Protein AF-A0A1B8URQ4-F1 (afdb_monomer_lite)

Structure (mmCIF, N/CA/C/O backbone):
data_AF-A0A1B8URQ4-F1
#
_entry.id   AF-A0A1B8URQ4-F1
#
loop_
_atom_site.group_PDB
_atom_site.id
_atom_site.type_symbol
_atom_site.label_atom_id
_atom_site.label_alt_id
_atom_site.label_comp_id
_atom_site.label_asym_id
_atom_site.label_entity_id
_atom_site.label_seq_id
_atom_site.pdbx_PDB_ins_code
_atom_site.Cartn_x
_atom_site.Cartn_y
_atom_site.Cartn_z
_atom_site.occupancy
_atom_site.B_iso_or_equiv
_atom_site.auth_seq_id
_atom_site.auth_comp_id
_atom_site.auth_asym_id
_atom_site.auth_atom_id
_atom_site.pdbx_PDB_model_num
ATOM 1 N N . MET A 1 1 ? -55.519 -1.742 44.259 1.00 45.81 1 MET A N 1
ATOM 2 C CA . MET A 1 1 ? -54.374 -2.651 44.045 1.00 45.81 1 MET A CA 1
ATOM 3 C C . MET A 1 1 ? -54.046 -2.675 42.559 1.00 45.81 1 MET A C 1
ATOM 5 O O . MET A 1 1 ? -54.730 -3.358 41.819 1.00 45.81 1 MET A O 1
ATOM 9 N N . SER A 1 2 ? -53.060 -1.884 42.124 1.00 41.38 2 SER A N 1
ATOM 10 C CA . SER A 1 2 ? -52.393 -2.032 40.819 1.00 41.38 2 SER A CA 1
ATOM 11 C C . SER A 1 2 ? -51.128 -1.167 40.812 1.00 41.38 2 SER A C 1
ATOM 13 O O . SER A 1 2 ? -51.174 0.038 40.570 1.00 41.38 2 SER A O 1
ATOM 15 N N . THR A 1 3 ? -49.999 -1.778 41.156 1.00 46.72 3 THR A N 1
ATOM 16 C CA . THR A 1 3 ? -48.675 -1.150 41.138 1.00 46.72 3 THR A CA 1
ATOM 17 C C . THR A 1 3 ? -48.201 -1.065 39.688 1.00 46.72 3 THR A C 1
ATOM 19 O O . THR A 1 3 ? -47.932 -2.090 39.065 1.00 46.72 3 THR A O 1
ATOM 22 N N . ILE A 1 4 ? -48.131 0.145 39.131 1.00 53.59 4 ILE A N 1
ATOM 23 C CA . ILE A 1 4 ? -47.587 0.391 37.791 1.00 53.59 4 ILE A CA 1
ATOM 24 C C . ILE A 1 4 ? -46.065 0.232 37.880 1.00 53.59 4 ILE A C 1
ATOM 26 O O . ILE A 1 4 ? -45.359 1.098 38.395 1.00 53.59 4 ILE A O 1
ATOM 30 N N . ARG A 1 5 ? -45.559 -0.918 37.429 1.00 50.34 5 ARG A N 1
ATOM 31 C CA . ARG A 1 5 ? -44.128 -1.182 37.260 1.00 50.34 5 ARG A CA 1
ATOM 32 C C . ARG A 1 5 ? -43.645 -0.371 36.061 1.00 50.34 5 ARG A C 1
ATOM 34 O O . ARG A 1 5 ? -43.893 -0.742 34.920 1.00 50.34 5 ARG A O 1
ATOM 41 N N . ASN A 1 6 ? -42.984 0.751 36.334 1.00 51.66 6 ASN A N 1
ATOM 42 C CA . ASN A 1 6 ? -42.184 1.456 35.342 1.00 51.66 6 ASN A CA 1
ATOM 43 C C . ASN A 1 6 ? -41.010 0.553 34.970 1.00 51.66 6 ASN A C 1
ATOM 45 O O . ASN A 1 6 ? -39.984 0.535 35.646 1.00 51.66 6 ASN A O 1
ATOM 49 N N . GLU A 1 7 ? -41.180 -0.221 33.905 1.00 52.31 7 GLU A N 1
ATOM 50 C CA . GLU A 1 7 ? -40.073 -0.848 33.199 1.00 52.31 7 GLU A CA 1
ATOM 51 C C . GLU A 1 7 ? -39.303 0.289 32.528 1.00 52.31 7 GLU A C 1
ATOM 53 O O . GLU A 1 7 ? -39.547 0.658 31.380 1.00 52.31 7 GLU A O 1
ATOM 58 N N . GLN A 1 8 ? -38.425 0.933 33.304 1.00 55.06 8 GLN A N 1
ATOM 59 C CA . GLN A 1 8 ? -37.383 1.777 32.755 1.00 55.06 8 GLN A CA 1
ATOM 60 C C . GLN A 1 8 ? -36.613 0.883 31.797 1.00 55.06 8 GLN A C 1
ATOM 62 O O . GLN A 1 8 ? -35.837 0.026 32.208 1.00 55.06 8 GLN A O 1
ATOM 67 N N . MET A 1 9 ? -36.907 1.048 30.512 1.00 52.69 9 MET A N 1
ATOM 68 C CA . MET A 1 9 ? -36.128 0.518 29.416 1.00 52.69 9 MET A CA 1
ATOM 69 C C . MET A 1 9 ? -34.729 1.105 29.600 1.00 52.69 9 MET A C 1
ATOM 71 O O . MET A 1 9 ? -34.451 2.213 29.135 1.00 52.69 9 MET A O 1
ATOM 75 N N . GLU A 1 10 ? -33.888 0.418 30.377 1.00 52.50 10 GLU A N 1
ATOM 76 C CA . GLU A 1 10 ? -32.474 0.714 30.535 1.00 52.50 10 GLU A CA 1
ATOM 77 C C . GLU A 1 10 ? -31.881 0.618 29.135 1.00 52.50 10 GLU A C 1
ATOM 79 O O . GLU A 1 10 ? -31.477 -0.442 28.658 1.00 52.50 10 GLU A O 1
ATOM 84 N N . ARG A 1 11 ? -31.889 1.745 28.418 1.00 47.06 11 ARG A N 1
ATOM 85 C CA . ARG A 1 11 ? -31.089 1.920 27.218 1.00 47.06 11 ARG A CA 1
ATOM 86 C C . ARG A 1 11 ? -29.664 1.703 27.680 1.00 47.06 11 ARG A C 1
ATOM 88 O O . ARG A 1 11 ? -29.073 2.586 28.296 1.00 47.06 11 ARG A O 1
ATOM 95 N N . THR A 1 12 ? -29.139 0.516 27.413 1.00 55.12 12 THR A N 1
ATOM 96 C CA . THR A 1 12 ? -27.752 0.172 27.677 1.00 55.12 12 THR A CA 1
ATOM 97 C C . THR A 1 12 ? -26.901 1.114 26.831 1.00 55.12 12 THR A C 1
ATOM 99 O O . THR A 1 12 ? -26.695 0.906 25.635 1.00 55.12 12 THR A O 1
ATOM 102 N N . PHE A 1 13 ? -26.479 2.230 27.423 1.00 57.50 13 PHE A N 1
ATOM 103 C CA . PHE A 1 13 ? -25.560 3.159 26.791 1.00 57.50 13 PHE A CA 1
ATOM 104 C C . PHE A 1 13 ? -24.193 2.488 26.785 1.00 57.50 13 PHE A C 1
ATOM 106 O O . PHE A 1 13 ? -23.433 2.577 27.747 1.00 57.50 13 PHE A O 1
ATOM 113 N N . TYR A 1 14 ? -23.880 1.791 25.694 1.00 58.97 14 TYR A N 1
ATOM 114 C CA . TYR A 1 14 ? -22.526 1.320 25.447 1.00 58.97 14 TYR A CA 1
ATOM 115 C C . TYR A 1 14 ? -21.602 2.543 25.406 1.00 58.97 14 TYR A C 1
ATOM 117 O O . TYR A 1 14 ? -21.635 3.338 24.469 1.00 58.97 14 TYR A O 1
ATOM 125 N N . HIS A 1 15 ? -20.794 2.720 26.449 1.00 50.91 15 HIS A N 1
ATOM 126 C CA . HIS A 1 15 ? -19.797 3.781 26.531 1.00 50.91 15 HIS A CA 1
ATOM 127 C C . HIS A 1 15 ? -18.581 3.378 25.685 1.00 50.91 15 HIS A C 1
ATOM 129 O O . HIS A 1 15 ? -17.546 2.946 26.188 1.00 50.91 15 HIS A O 1
ATOM 135 N N . TYR A 1 16 ? -18.718 3.446 24.361 1.00 60.62 16 TYR A N 1
ATOM 136 C CA . TYR A 1 16 ? -17.580 3.269 23.465 1.00 60.62 16 TYR A CA 1
ATOM 137 C C . TYR A 1 16 ? -16.698 4.517 23.536 1.00 60.62 16 TYR A C 1
ATOM 139 O O . TYR A 1 16 ? -17.049 5.587 23.041 1.00 60.62 16 TYR A O 1
ATOM 147 N N . GLN A 1 17 ? -15.524 4.384 24.151 1.00 54.25 17 GLN A N 1
ATOM 148 C CA . GLN A 1 17 ? -14.494 5.412 24.074 1.00 54.25 17 GLN A CA 1
ATOM 149 C C . GLN A 1 17 ? -13.982 5.483 22.633 1.00 54.25 17 GLN A C 1
ATOM 151 O O . GLN A 1 17 ? -13.433 4.520 22.095 1.00 54.25 17 GLN A O 1
ATOM 156 N N . LEU A 1 18 ? -14.195 6.629 21.989 1.00 61.03 18 LEU A N 1
ATOM 157 C CA . LEU A 1 18 ? -13.689 6.900 20.651 1.00 61.03 18 LEU A CA 1
ATOM 158 C C . LEU A 1 18 ? -12.156 6.863 20.709 1.00 61.03 18 LEU A C 1
ATOM 160 O O . LEU A 1 18 ? -11.539 7.774 21.267 1.00 61.03 18 LEU A O 1
ATOM 164 N N . LEU A 1 19 ? -11.525 5.827 20.144 1.00 59.81 19 LEU A N 1
ATOM 165 C CA . LEU A 1 19 ? -10.076 5.848 19.965 1.00 59.81 19 LEU A CA 1
ATOM 166 C C . LEU A 1 19 ? -9.733 7.093 19.136 1.00 59.81 19 LEU A C 1
ATOM 168 O O . LEU A 1 19 ? -10.215 7.280 18.017 1.00 59.81 19 LEU A O 1
ATOM 172 N N . LYS A 1 20 ? -8.950 7.973 19.758 1.00 52.50 20 LYS A N 1
ATOM 173 C CA . LYS A 1 20 ? -8.472 9.267 19.268 1.00 52.50 20 LYS A CA 1
ATOM 174 C C . LYS A 1 20 ? -8.251 9.269 17.750 1.00 52.50 20 LYS A C 1
ATOM 176 O O . LYS A 1 20 ? -7.449 8.505 17.221 1.00 52.50 20 LYS A O 1
ATOM 181 N N . ARG A 1 21 ? -8.930 10.180 17.045 1.00 60.81 21 ARG A N 1
ATOM 182 C CA . ARG A 1 21 ? -8.762 10.379 15.597 1.00 60.81 21 ARG A CA 1
ATOM 183 C C . ARG A 1 21 ? -7.330 10.835 15.302 1.00 60.81 21 ARG A C 1
ATOM 185 O O . ARG A 1 21 ? -6.986 11.982 15.590 1.00 60.81 21 ARG A O 1
ATOM 192 N N . VAL A 1 22 ? -6.515 9.965 14.707 1.00 65.81 22 VAL A N 1
ATOM 193 C CA . VAL A 1 22 ? -5.153 10.306 14.272 1.00 65.81 22 VAL A CA 1
ATOM 194 C C . VAL A 1 22 ? -5.246 11.337 13.146 1.00 65.81 22 VAL A C 1
ATOM 196 O O . VAL A 1 22 ? -5.728 11.052 12.049 1.00 65.81 22 VAL A O 1
ATOM 199 N N . ARG A 1 23 ? -4.840 12.577 13.431 1.00 67.81 23 ARG A N 1
ATOM 200 C CA . ARG A 1 23 ? -4.691 13.624 12.415 1.00 67.81 23 ARG A CA 1
ATOM 201 C C . ARG A 1 23 ? -3.272 13.527 11.872 1.00 67.81 23 ARG A C 1
ATOM 203 O O . ARG A 1 23 ? -2.329 13.898 12.560 1.00 67.81 23 ARG A O 1
ATOM 210 N N . LEU A 1 24 ? -3.129 13.015 10.654 1.00 72.50 24 LEU A N 1
ATOM 211 C CA . LEU A 1 24 ? -1.846 13.019 9.958 1.00 72.50 24 LEU A CA 1
ATOM 212 C C . LEU A 1 24 ? -1.478 14.462 9.603 1.00 72.50 24 LEU A C 1
ATOM 214 O O . LEU A 1 24 ? -2.315 15.218 9.099 1.00 72.50 24 LEU A O 1
ATOM 218 N N . ALA A 1 25 ? -0.240 14.851 9.899 1.00 82.69 25 ALA A N 1
ATOM 219 C CA . ALA A 1 25 ? 0.260 16.178 9.578 1.00 82.69 25 ALA A CA 1
ATOM 220 C C . ALA A 1 25 ? 0.270 16.376 8.052 1.00 82.69 25 ALA A C 1
ATOM 222 O O . ALA A 1 25 ? 0.651 15.479 7.303 1.00 82.69 25 ALA A O 1
ATOM 223 N N . LYS A 1 26 ? -0.114 17.568 7.578 1.00 82.12 26 LYS A N 1
ATOM 224 C CA . LYS A 1 26 ? -0.045 17.929 6.151 1.00 82.12 26 LYS A CA 1
ATOM 225 C C . LYS A 1 26 ? 1.311 17.606 5.489 1.00 82.12 26 LYS A C 1
ATOM 227 O O . LYS A 1 26 ? 1.269 17.006 4.418 1.00 82.12 26 LYS A O 1
ATOM 232 N N . PRO A 1 27 ? 2.484 17.916 6.089 1.00 85.81 27 PRO A N 1
ATOM 233 C CA . PRO A 1 27 ? 3.771 17.581 5.473 1.00 85.81 27 PRO A CA 1
ATOM 234 C C . PRO A 1 27 ? 3.959 16.078 5.261 1.00 85.81 27 PRO A C 1
ATOM 236 O O . PRO A 1 27 ? 4.509 15.684 4.242 1.00 85.81 27 PRO A O 1
ATOM 239 N N . PHE A 1 28 ? 3.438 15.233 6.157 1.00 84.69 28 PHE A N 1
ATOM 240 C CA . PHE A 1 28 ? 3.499 13.781 5.990 1.00 84.69 28 PHE A CA 1
ATOM 241 C C . PHE A 1 28 ? 2.702 13.322 4.765 1.00 84.69 28 PHE A C 1
ATOM 243 O O . PHE A 1 28 ? 3.184 12.508 3.991 1.00 84.69 28 PHE A O 1
ATOM 250 N N . ILE A 1 29 ? 1.507 13.879 4.541 1.00 84.12 29 ILE A N 1
ATOM 251 C CA . ILE A 1 29 ? 0.679 13.538 3.370 1.00 84.12 29 ILE A CA 1
ATOM 252 C C . ILE A 1 29 ? 1.361 13.974 2.064 1.00 84.12 29 ILE A C 1
ATOM 254 O O . ILE A 1 29 ? 1.265 13.270 1.057 1.00 84.12 29 ILE A O 1
ATOM 258 N N . ILE A 1 30 ? 2.050 15.118 2.083 1.00 86.69 30 ILE A N 1
ATOM 259 C CA . ILE A 1 30 ? 2.804 15.628 0.932 1.00 86.69 30 ILE A CA 1
ATOM 260 C C . ILE A 1 30 ? 4.009 14.730 0.661 1.00 86.69 30 ILE A C 1
ATOM 262 O O . ILE A 1 30 ? 4.102 14.200 -0.439 1.00 86.69 30 ILE A O 1
ATOM 266 N N . ALA A 1 31 ? 4.859 14.495 1.667 1.00 87.56 31 ALA A N 1
ATOM 267 C CA . ALA A 1 31 ? 6.031 13.622 1.564 1.00 87.56 31 ALA A CA 1
ATOM 268 C C . ALA A 1 31 ? 5.648 12.210 1.103 1.00 87.56 31 ALA A C 1
ATOM 270 O O . ALA A 1 31 ? 6.331 11.598 0.280 1.00 87.56 31 AL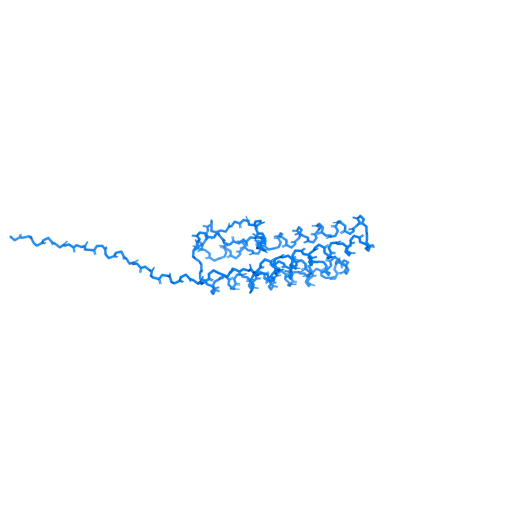A A O 1
ATOM 271 N N . PHE A 1 32 ? 4.504 11.725 1.592 1.00 86.50 32 PHE A N 1
ATOM 272 C CA . PHE A 1 32 ? 3.915 10.494 1.118 1.00 86.50 32 PHE A CA 1
ATOM 273 C C . PHE A 1 32 ? 3.616 10.629 -0.388 1.00 86.50 32 PHE A C 1
ATOM 275 O O . PHE A 1 32 ? 4.278 10.034 -1.227 1.00 86.50 32 PHE A O 1
ATOM 282 N N . SER A 1 33 ? 2.706 11.508 -0.792 1.00 86.56 33 SER A N 1
ATOM 283 C CA . SER A 1 33 ? 2.320 11.640 -2.208 1.00 86.56 33 SER A CA 1
ATOM 284 C C . SER A 1 33 ? 3.506 11.864 -3.168 1.00 86.56 33 SER A C 1
ATOM 286 O O . SER A 1 33 ? 3.501 11.325 -4.275 1.00 86.56 33 SER A O 1
ATOM 288 N N . THR A 1 34 ? 4.552 12.581 -2.741 1.00 90.12 34 THR A N 1
ATOM 289 C CA . THR A 1 34 ? 5.774 12.779 -3.535 1.00 90.12 34 THR A CA 1
ATOM 290 C C . THR A 1 34 ? 6.573 11.500 -3.755 1.00 90.12 34 THR A C 1
ATOM 292 O O . THR A 1 34 ? 7.147 11.343 -4.826 1.00 90.12 34 THR A O 1
ATOM 295 N N . LEU A 1 35 ? 6.601 10.565 -2.801 1.00 90.75 35 LEU A N 1
ATOM 296 C CA . LEU A 1 35 ? 7.339 9.311 -2.965 1.00 90.75 35 LEU A CA 1
ATOM 297 C C . LEU A 1 35 ? 6.652 8.381 -3.982 1.00 90.75 35 LEU A C 1
ATOM 299 O O . LEU A 1 35 ? 7.338 7.766 -4.797 1.00 90.75 35 LEU A O 1
ATOM 303 N N . ALA A 1 36 ? 5.314 8.353 -4.026 1.00 89.6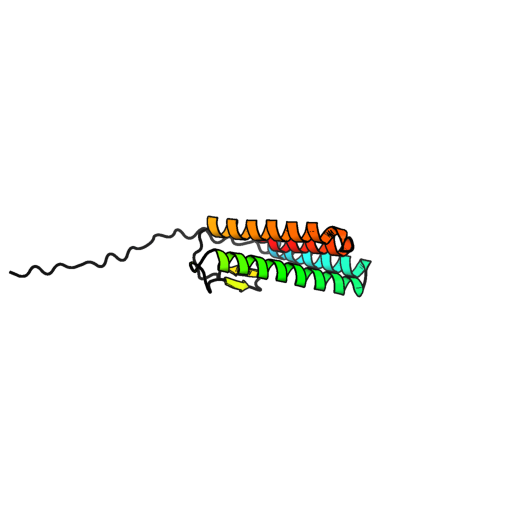2 36 ALA A N 1
ATOM 304 C CA . ALA A 1 36 ? 4.589 7.692 -5.117 1.00 89.62 36 ALA A CA 1
ATOM 305 C C . ALA A 1 36 ? 4.895 8.337 -6.478 1.00 89.62 36 ALA A C 1
ATOM 307 O O . ALA A 1 36 ? 5.186 7.631 -7.442 1.00 89.62 36 ALA A O 1
ATOM 308 N N . ALA A 1 37 ? 4.869 9.672 -6.552 1.00 90.38 37 ALA A N 1
ATOM 309 C CA . ALA A 1 37 ? 5.181 10.397 -7.783 1.00 90.38 37 ALA A CA 1
ATOM 310 C C . ALA A 1 37 ? 6.621 10.136 -8.259 1.00 90.38 37 ALA A C 1
ATOM 312 O O . ALA A 1 37 ? 6.847 9.933 -9.449 1.00 90.38 37 ALA A O 1
ATOM 313 N N . LEU A 1 38 ? 7.579 10.078 -7.331 1.00 92.56 38 LEU A N 1
ATOM 314 C CA . LEU A 1 38 ? 8.977 9.780 -7.627 1.00 92.56 38 LEU A CA 1
ATOM 315 C C . LEU A 1 38 ? 9.150 8.355 -8.159 1.00 92.56 38 LEU A C 1
ATOM 317 O O . LEU A 1 38 ? 9.852 8.163 -9.146 1.00 92.56 38 LEU A O 1
ATOM 321 N N . CYS A 1 39 ? 8.472 7.365 -7.572 1.00 90.75 39 CYS A N 1
ATOM 322 C CA . CYS A 1 39 ? 8.505 5.993 -8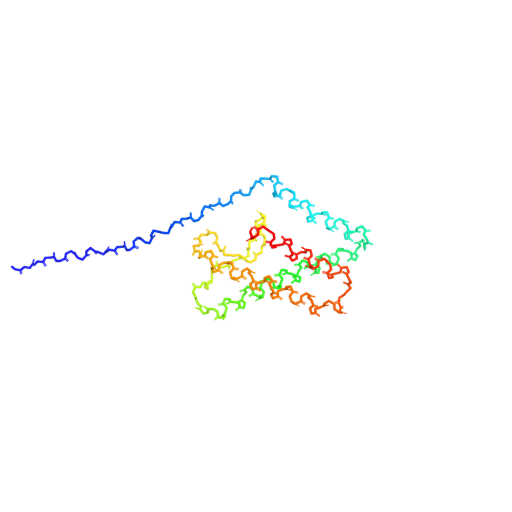.082 1.00 90.75 39 CYS A CA 1
ATOM 323 C C . CYS A 1 39 ? 7.974 5.903 -9.522 1.00 90.75 39 CYS A C 1
ATOM 325 O O . CYS A 1 39 ? 8.603 5.277 -10.375 1.00 90.75 39 CYS A O 1
ATOM 327 N N . ILE A 1 40 ? 6.86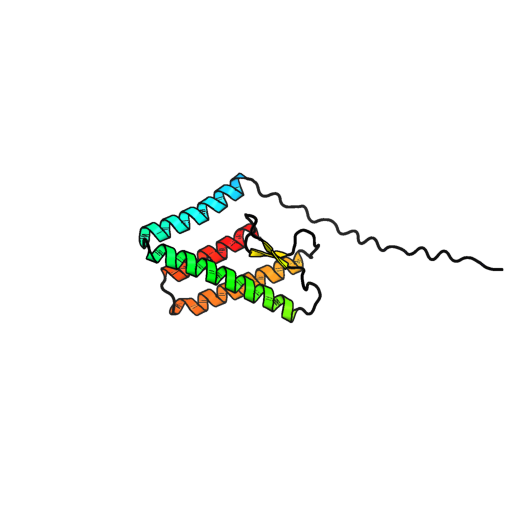7 6.593 -9.820 1.00 90.50 40 ILE A N 1
ATOM 328 C CA . ILE A 1 40 ? 6.327 6.676 -11.183 1.00 90.50 40 ILE A CA 1
ATOM 329 C C . ILE A 1 40 ? 7.344 7.340 -12.120 1.00 90.50 40 ILE A C 1
ATOM 331 O O . ILE A 1 40 ? 7.628 6.796 -13.181 1.00 90.50 40 ILE A O 1
ATOM 335 N N . ALA A 1 41 ? 7.940 8.469 -11.726 1.00 91.19 41 ALA A N 1
ATOM 336 C CA . ALA A 1 41 ? 8.938 9.166 -12.538 1.00 91.19 41 ALA A CA 1
ATOM 337 C C . ALA A 1 41 ? 10.156 8.284 -12.864 1.00 91.19 41 ALA A C 1
ATOM 339 O O . ALA A 1 41 ? 10.625 8.279 -14.000 1.00 91.19 41 ALA A O 1
ATOM 340 N N . VAL A 1 42 ? 10.630 7.492 -11.898 1.00 90.25 42 VAL A N 1
ATOM 341 C CA . VAL A 1 42 ? 11.733 6.539 -12.100 1.00 90.25 42 VAL A CA 1
ATOM 342 C C . VAL A 1 42 ? 11.342 5.433 -13.084 1.00 90.25 42 VAL A C 1
ATOM 344 O O . VAL A 1 42 ? 12.118 5.127 -13.987 1.00 90.25 42 VAL A O 1
ATOM 347 N N . ALA A 1 43 ? 10.136 4.871 -12.962 1.00 88.44 43 ALA A N 1
ATOM 348 C CA . ALA A 1 43 ? 9.647 3.849 -13.890 1.00 88.44 43 ALA A CA 1
ATOM 349 C C . ALA A 1 43 ? 9.520 4.384 -15.330 1.00 88.44 43 ALA A C 1
ATOM 351 O O . ALA A 1 43 ? 9.881 3.698 -16.288 1.00 88.44 43 ALA A O 1
ATOM 352 N N . LEU A 1 44 ? 9.061 5.630 -15.484 1.00 89.81 44 LEU A N 1
ATOM 353 C CA . LEU A 1 44 ? 8.990 6.314 -16.779 1.00 89.81 44 LEU A CA 1
ATOM 354 C C . LEU A 1 44 ? 10.372 6.604 -17.360 1.00 89.81 44 LEU A C 1
ATOM 356 O O . LEU A 1 44 ? 10.564 6.478 -18.564 1.00 89.81 44 LEU A O 1
ATOM 360 N N . TYR A 1 45 ? 11.338 6.982 -16.526 1.00 89.44 45 TYR A N 1
ATOM 361 C CA . TYR A 1 45 ? 12.695 7.262 -16.984 1.00 89.44 45 TYR A CA 1
ATOM 362 C C . TYR A 1 45 ? 13.392 6.007 -17.527 1.00 89.44 45 TYR A C 1
ATOM 364 O O . TYR A 1 45 ? 14.071 6.080 -18.545 1.00 89.44 45 TYR A O 1
ATOM 372 N N . GLN A 1 46 ? 13.202 4.854 -16.879 1.00 87.69 46 GLN A N 1
ATOM 373 C CA . GLN A 1 46 ? 13.859 3.608 -17.287 1.00 87.69 46 GLN A CA 1
ATOM 374 C C . GLN A 1 46 ? 13.241 2.986 -18.549 1.00 87.69 46 GLN A C 1
ATOM 376 O O . GLN A 1 46 ? 13.975 2.525 -19.417 1.00 87.69 46 GLN A O 1
ATOM 381 N N . HIS A 1 47 ? 11.906 2.989 -18.664 1.00 84.00 47 HIS A N 1
ATOM 382 C CA . HIS A 1 47 ? 11.182 2.202 -19.682 1.00 84.00 47 HIS A CA 1
ATOM 383 C C . HIS A 1 47 ? 10.211 3.002 -20.548 1.00 84.00 47 HIS A C 1
ATOM 385 O O . HIS A 1 47 ? 9.491 2.426 -21.367 1.00 84.00 47 HIS A O 1
ATOM 391 N N . SER A 1 48 ? 10.167 4.326 -20.378 1.00 85.31 48 SER A N 1
ATOM 392 C CA . SER A 1 48 ? 9.299 5.239 -21.126 1.00 85.31 48 SER A CA 1
ATOM 393 C C . SER A 1 48 ? 7.838 4.749 -21.150 1.00 85.31 48 SER A C 1
ATOM 395 O O . SER A 1 48 ? 7.187 4.684 -20.104 1.00 85.31 48 SER A O 1
ATOM 397 N N . LEU A 1 49 ? 7.324 4.355 -22.320 1.00 86.50 49 LEU A N 1
ATOM 398 C CA . LEU A 1 49 ? 5.961 3.853 -22.527 1.00 86.50 49 LEU A CA 1
ATOM 399 C C . LEU A 1 49 ? 5.683 2.511 -21.831 1.00 86.50 49 LEU A C 1
ATOM 401 O O . LEU A 1 49 ? 4.594 2.324 -21.287 1.00 86.50 49 LEU A O 1
ATOM 405 N N . LEU A 1 50 ? 6.652 1.589 -21.803 1.00 87.62 50 LEU A N 1
ATOM 406 C CA . LEU A 1 50 ? 6.492 0.301 -21.112 1.00 87.62 50 LEU A CA 1
ATOM 407 C C . LEU A 1 50 ? 6.416 0.498 -19.593 1.00 87.62 50 LEU A C 1
ATOM 409 O O . LEU A 1 50 ? 5.643 -0.183 -18.919 1.00 87.62 50 LEU A O 1
ATOM 413 N N . GLY A 1 51 ? 7.130 1.499 -19.070 1.00 86.38 51 GLY A N 1
ATOM 414 C CA . GLY A 1 51 ? 7.079 1.886 -17.660 1.00 86.38 51 GLY A CA 1
ATOM 415 C C . GLY A 1 51 ? 5.676 2.301 -17.210 1.00 86.38 51 GLY A C 1
ATOM 416 O O . GLY A 1 51 ? 5.237 1.904 -16.131 1.00 86.38 51 GLY A O 1
ATOM 417 N N . ILE A 1 52 ? 4.925 3.017 -18.060 1.00 89.31 52 ILE A N 1
ATOM 418 C CA . ILE A 1 52 ? 3.508 3.346 -17.801 1.00 89.31 52 ILE A CA 1
ATOM 419 C C . ILE A 1 52 ? 2.687 2.063 -17.661 1.00 89.31 52 ILE A C 1
ATOM 421 O O . ILE A 1 52 ? 1.894 1.934 -16.726 1.00 89.31 52 ILE A O 1
ATOM 425 N N . GLY A 1 53 ? 2.896 1.112 -18.576 1.00 91.31 53 GLY A N 1
ATOM 426 C CA . GLY A 1 53 ? 2.229 -0.187 -18.561 1.00 91.31 53 GLY A CA 1
ATOM 427 C C . GLY A 1 53 ? 2.489 -0.952 -17.266 1.00 91.31 53 GLY A C 1
ATOM 428 O O . GLY A 1 53 ? 1.544 -1.429 -16.641 1.00 91.31 53 GLY A O 1
ATOM 429 N N . TYR A 1 54 ? 3.742 -0.999 -16.810 1.00 91.31 54 TYR A N 1
ATOM 430 C CA . TYR A 1 54 ? 4.105 -1.657 -15.553 1.00 91.31 54 TYR A CA 1
ATOM 431 C C . TYR A 1 54 ? 3.503 -0.971 -14.327 1.00 91.31 54 TYR A C 1
ATOM 433 O O . TYR A 1 54 ? 2.935 -1.652 -13.473 1.00 91.31 54 TYR A O 1
ATOM 441 N N . VAL A 1 55 ? 3.542 0.364 -14.255 1.00 92.06 55 VAL A N 1
ATOM 442 C CA . VAL A 1 55 ? 2.903 1.128 -13.168 1.00 92.06 55 VAL A CA 1
ATOM 443 C C . VAL A 1 55 ? 1.406 0.849 -13.116 1.00 92.06 55 VAL A C 1
ATOM 445 O O . VAL A 1 55 ? 0.875 0.541 -12.046 1.00 92.06 55 VAL A O 1
ATOM 448 N N . ALA A 1 56 ? 0.722 0.928 -14.258 1.00 92.19 56 ALA A N 1
ATOM 449 C CA . ALA A 1 56 ? -0.709 0.666 -14.339 1.00 92.19 56 ALA A CA 1
ATOM 450 C C . ALA A 1 56 ? -1.034 -0.780 -13.939 1.00 92.19 56 ALA A C 1
ATOM 452 O O . ALA A 1 56 ? -1.919 -0.998 -13.110 1.00 92.19 56 ALA A O 1
ATOM 453 N N . ALA A 1 57 ? -0.282 -1.753 -14.462 1.00 92.56 57 ALA A N 1
ATOM 454 C CA . ALA A 1 57 ? -0.456 -3.165 -14.146 1.00 92.56 57 ALA A CA 1
ATOM 455 C C . ALA A 1 57 ? -0.279 -3.438 -12.648 1.00 92.56 57 ALA A C 1
ATOM 457 O O . ALA A 1 57 ? -1.143 -4.074 -12.046 1.00 92.56 57 ALA A O 1
ATOM 458 N N . SER A 1 58 ? 0.775 -2.908 -12.019 1.00 92.00 58 SER A N 1
ATOM 459 C CA . SER A 1 58 ? 0.990 -3.066 -10.578 1.00 92.00 58 SER A CA 1
ATOM 460 C C . SER A 1 58 ? -0.098 -2.408 -9.741 1.00 92.00 58 SER A C 1
ATOM 462 O O . SER A 1 58 ? -0.621 -3.033 -8.820 1.00 92.00 58 SER A O 1
ATOM 464 N N . CYS A 1 59 ? -0.494 -1.175 -10.065 1.00 90.44 59 CYS A N 1
ATOM 465 C CA . CYS A 1 59 ? -1.584 -0.496 -9.364 1.00 90.44 59 CYS A CA 1
ATOM 466 C C . CYS A 1 59 ? -2.884 -1.307 -9.415 1.00 90.44 59 CYS A C 1
ATOM 468 O O . CYS A 1 59 ? -3.522 -1.511 -8.381 1.00 90.44 59 CYS A O 1
ATOM 470 N N . VAL A 1 60 ? -3.262 -1.788 -10.603 1.00 92.19 60 VAL A N 1
ATOM 471 C CA . VAL A 1 60 ? -4.477 -2.590 -10.803 1.00 92.19 60 VAL A CA 1
ATOM 472 C C . VAL A 1 60 ? -4.377 -3.920 -10.062 1.00 92.19 60 VAL A C 1
ATOM 474 O O . VAL A 1 60 ? -5.303 -4.278 -9.338 1.00 92.19 60 VAL A O 1
ATOM 477 N N . LEU A 1 61 ? -3.251 -4.627 -10.186 1.00 92.62 61 LEU A N 1
ATOM 478 C CA . LEU A 1 61 ? -3.038 -5.929 -9.559 1.00 92.62 61 LEU A CA 1
ATOM 479 C C . LEU A 1 61 ? -3.088 -5.835 -8.032 1.00 92.62 61 LEU A C 1
ATOM 481 O O . LEU A 1 61 ? -3.811 -6.599 -7.395 1.00 92.62 61 LEU A O 1
ATOM 485 N N . ILE A 1 62 ? -2.381 -4.877 -7.429 1.00 91.69 62 ILE A N 1
ATOM 486 C CA . ILE A 1 62 ? -2.373 -4.709 -5.970 1.00 91.69 62 ILE A CA 1
ATOM 487 C C . ILE A 1 62 ? -3.747 -4.265 -5.458 1.00 91.69 62 ILE A C 1
ATOM 489 O O . ILE A 1 62 ? -4.234 -4.807 -4.463 1.00 91.69 62 ILE A O 1
ATOM 493 N N . ALA A 1 63 ? -4.405 -3.325 -6.145 1.00 89.00 63 ALA A N 1
ATOM 494 C CA . ALA A 1 63 ? -5.759 -2.900 -5.794 1.00 89.00 63 ALA A CA 1
ATOM 495 C C . ALA A 1 63 ? -6.755 -4.068 -5.861 1.00 89.00 63 ALA A C 1
ATOM 497 O O . ALA A 1 63 ? -7.580 -4.231 -4.957 1.00 89.00 63 ALA A O 1
ATOM 498 N N . TRP A 1 64 ? -6.645 -4.903 -6.897 1.00 91.44 64 TRP A N 1
ATOM 499 C CA . TRP A 1 64 ? -7.453 -6.104 -7.075 1.00 91.44 64 TRP A CA 1
ATOM 500 C C . TRP A 1 64 ? -7.200 -7.137 -5.975 1.00 91.44 64 TRP A C 1
ATOM 502 O O . TRP A 1 64 ? -8.153 -7.624 -5.371 1.00 91.44 64 TRP A O 1
ATOM 512 N N . LEU A 1 65 ? -5.938 -7.431 -5.646 1.00 91.31 65 LEU A N 1
ATOM 513 C CA . LEU A 1 65 ? -5.600 -8.366 -4.569 1.00 91.31 65 LEU A CA 1
ATOM 514 C C . LEU A 1 65 ? -6.152 -7.894 -3.221 1.00 91.31 65 LEU A C 1
ATOM 516 O O . LEU A 1 65 ? -6.820 -8.662 -2.530 1.00 91.31 65 LEU A O 1
ATOM 520 N N . HIS A 1 66 ? -5.958 -6.619 -2.869 1.00 88.88 66 HIS A N 1
ATOM 521 C CA . HIS A 1 66 ? -6.529 -6.048 -1.643 1.00 88.88 66 HIS A CA 1
ATOM 522 C C . HIS A 1 66 ? -8.056 -6.131 -1.623 1.00 88.88 66 HIS A C 1
ATOM 524 O O . HIS A 1 66 ? -8.637 -6.413 -0.574 1.00 88.88 66 HIS A O 1
ATOM 530 N N . TYR A 1 67 ? -8.708 -5.914 -2.766 1.00 87.94 67 TYR A N 1
ATOM 531 C CA . TYR A 1 67 ? -10.155 -6.056 -2.893 1.00 87.94 67 TYR A CA 1
ATOM 532 C C . TYR A 1 67 ? -10.614 -7.502 -2.675 1.00 87.94 67 TYR A C 1
ATOM 534 O O . TYR A 1 67 ? -11.490 -7.737 -1.843 1.00 87.94 67 TYR A O 1
ATOM 542 N N . VAL A 1 68 ? -10.024 -8.467 -3.385 1.00 89.56 68 VAL A N 1
ATOM 543 C CA . VAL A 1 68 ? -10.415 -9.884 -3.323 1.00 89.56 68 VAL A CA 1
ATOM 544 C C . VAL A 1 68 ? -10.172 -10.457 -1.932 1.00 89.56 68 VAL A C 1
ATOM 546 O O . VAL A 1 68 ? -11.061 -11.106 -1.384 1.00 89.56 68 VAL A O 1
ATOM 549 N N . ILE A 1 69 ? -9.009 -10.180 -1.335 1.00 87.94 69 ILE A N 1
ATOM 550 C CA . ILE A 1 69 ? -8.660 -10.659 0.009 1.00 87.94 69 ILE A CA 1
ATOM 551 C C . ILE A 1 69 ? -9.549 -9.998 1.063 1.00 87.94 69 ILE A C 1
ATOM 553 O O . ILE A 1 69 ? -10.097 -10.674 1.930 1.00 87.94 69 ILE A O 1
ATOM 557 N N . GLY A 1 70 ? -9.757 -8.682 0.967 1.00 83.44 70 GLY A N 1
ATOM 558 C CA . GLY A 1 70 ? -10.685 -7.989 1.854 1.00 83.44 70 GLY A CA 1
ATOM 559 C C . GLY A 1 70 ? -12.082 -8.601 1.761 1.00 83.44 70 GLY A C 1
ATOM 560 O O . GLY A 1 70 ? -12.679 -8.958 2.774 1.00 83.44 70 GLY A O 1
ATOM 561 N N . ARG A 1 71 ? -12.590 -8.798 0.540 1.00 82.56 71 ARG A N 1
ATOM 562 C CA . ARG A 1 71 ? -13.916 -9.370 0.291 1.00 82.56 71 ARG A CA 1
ATOM 563 C C . ARG A 1 71 ? -14.047 -10.808 0.792 1.00 82.56 71 ARG A C 1
ATOM 565 O O . ARG A 1 71 ? -15.094 -11.134 1.351 1.00 82.56 71 ARG A O 1
ATOM 572 N N . SER A 1 72 ? -13.033 -11.651 0.606 1.00 86.56 72 SER A N 1
ATOM 573 C CA . SER A 1 72 ? -13.068 -13.056 1.021 1.00 86.56 72 SER A CA 1
ATOM 574 C C . SER A 1 72 ? -13.106 -13.203 2.540 1.00 86.56 72 SER A C 1
ATOM 576 O O . SER A 1 72 ? -13.933 -13.962 3.046 1.00 86.56 72 SER A O 1
ATOM 578 N N . ILE A 1 73 ? -12.321 -12.405 3.275 1.00 81.94 73 ILE A N 1
ATOM 579 C CA . ILE A 1 73 ? -12.342 -12.390 4.746 1.00 81.94 73 ILE A CA 1
ATOM 580 C C . ILE A 1 73 ? -13.761 -12.097 5.264 1.00 81.94 73 ILE A C 1
ATOM 582 O O . ILE A 1 73 ? -14.238 -12.786 6.162 1.00 81.94 73 ILE A O 1
ATOM 586 N N . PHE A 1 74 ? -14.493 -11.159 4.648 1.00 75.06 74 PHE A N 1
ATOM 587 C CA . PHE A 1 74 ? -15.879 -10.861 5.048 1.00 75.06 74 PHE A CA 1
ATOM 588 C C . PHE A 1 74 ? -16.882 -11.971 4.743 1.00 75.06 74 PHE A C 1
ATOM 590 O O . PHE A 1 74 ? -17.888 -12.092 5.444 1.00 75.06 74 PHE A O 1
ATOM 597 N N . ILE A 1 75 ? -16.660 -12.743 3.678 1.00 79.69 75 ILE A N 1
ATOM 598 C CA . ILE A 1 75 ? -17.524 -13.880 3.343 1.00 79.69 75 ILE A CA 1
ATOM 599 C C . ILE A 1 75 ? -17.333 -14.990 4.382 1.00 79.69 75 ILE A C 1
ATOM 601 O O . ILE A 1 75 ? -18.316 -15.577 4.836 1.00 79.69 75 ILE A O 1
ATOM 605 N N . VAL A 1 76 ? -16.086 -15.235 4.792 1.00 81.38 76 VAL A N 1
ATOM 606 C CA . VAL A 1 76 ? -15.728 -16.271 5.770 1.00 81.38 76 VAL A CA 1
ATOM 607 C C . VAL A 1 76 ? -16.198 -15.908 7.181 1.00 81.38 76 VAL A C 1
ATOM 609 O O . VAL A 1 76 ? -16.763 -16.754 7.867 1.00 81.38 76 VAL A O 1
ATOM 612 N N . ASP A 1 77 ? -16.057 -14.647 7.593 1.00 75.56 77 ASP A N 1
ATOM 613 C CA . ASP A 1 77 ? -16.358 -14.180 8.958 1.00 75.56 77 ASP A CA 1
ATOM 614 C C . ASP A 1 77 ? -17.868 -14.021 9.270 1.00 75.56 77 ASP A C 1
ATOM 616 O O . ASP A 1 77 ? -18.243 -13.414 10.267 1.00 75.56 77 ASP A O 1
ATOM 620 N N . ARG A 1 78 ? -18.754 -14.551 8.408 1.00 61.41 78 ARG A N 1
ATOM 621 C CA . ARG A 1 78 ? -20.226 -14.615 8.551 1.00 61.41 78 ARG A CA 1
ATOM 622 C C . ARG A 1 78 ? -20.874 -13.377 9.216 1.00 61.41 78 ARG A C 1
ATOM 624 O O . ARG A 1 78 ? -21.112 -13.313 10.414 1.00 61.41 78 ARG A O 1
ATOM 631 N N . TYR A 1 79 ? -21.336 -12.454 8.369 1.00 52.81 79 TYR A N 1
ATOM 632 C CA . TYR A 1 79 ? -22.427 -11.486 8.616 1.00 52.81 79 TYR A CA 1
ATOM 633 C C . TYR A 1 79 ? -22.212 -10.291 9.558 1.00 52.81 79 TYR A C 1
ATOM 635 O O . TYR A 1 79 ? -22.930 -9.305 9.382 1.00 52.81 79 TYR A O 1
ATOM 643 N N . THR A 1 80 ? -21.237 -10.276 10.468 1.00 57.78 80 THR A N 1
ATOM 644 C CA . THR A 1 80 ? -21.162 -9.194 11.482 1.00 57.78 80 THR A CA 1
ATOM 645 C C . THR A 1 80 ? -20.920 -7.790 10.887 1.00 57.78 80 THR A C 1
ATOM 647 O O . THR A 1 80 ? -21.370 -6.784 11.440 1.00 57.78 80 THR A O 1
ATOM 650 N N . TYR A 1 81 ? -20.285 -7.698 9.709 1.00 57.84 81 TYR A N 1
ATOM 651 C CA . TYR A 1 81 ? -19.904 -6.423 9.077 1.00 57.84 81 TYR A CA 1
ATOM 652 C C . TYR A 1 81 ? -20.297 -6.304 7.587 1.00 57.84 81 TYR A C 1
ATOM 654 O O . TYR A 1 81 ? -19.713 -5.515 6.840 1.00 57.84 81 TYR A O 1
ATOM 662 N N . LYS A 1 82 ? -21.294 -7.065 7.114 1.00 59.12 82 LYS A N 1
ATOM 663 C CA . LYS A 1 82 ? -21.744 -7.013 5.705 1.00 59.12 82 LYS A CA 1
ATOM 664 C C . LYS A 1 82 ? -22.257 -5.596 5.363 1.00 59.12 82 LYS A C 1
ATOM 666 O O . LYS A 1 82 ? -23.076 -5.047 6.090 1.00 59.12 82 LYS A O 1
ATOM 671 N N . GLY A 1 83 ? -21.745 -4.982 4.289 1.00 63.25 83 GLY A N 1
ATOM 672 C CA . GLY A 1 83 ? -22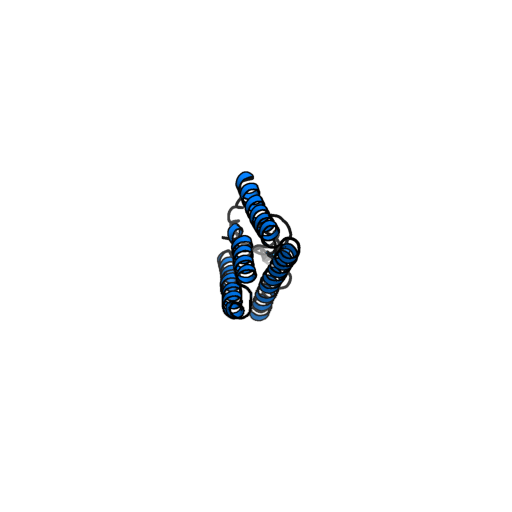.125 -3.620 3.851 1.00 63.25 83 GLY A CA 1
ATOM 673 C C . GLY A 1 83 ? -21.411 -2.463 4.568 1.00 63.25 83 GLY A C 1
ATOM 674 O O . GLY A 1 83 ? -21.723 -1.301 4.330 1.00 63.25 83 GLY A O 1
ATOM 675 N N . ARG A 1 84 ? -20.440 -2.769 5.433 1.00 72.56 84 ARG A N 1
ATOM 676 C CA . ARG A 1 84 ? -19.713 -1.792 6.262 1.00 72.56 84 ARG A CA 1
ATOM 677 C C . ARG A 1 84 ? -18.401 -1.287 5.660 1.00 72.56 84 ARG A C 1
ATOM 679 O O . ARG A 1 84 ? -17.686 -0.508 6.283 1.00 72.56 84 ARG A O 1
ATOM 686 N N . TRP A 1 85 ? -18.085 -1.742 4.450 1.00 72.75 85 TRP A N 1
ATOM 687 C CA . TRP A 1 85 ? -16.826 -1.485 3.761 1.00 72.75 85 TRP A CA 1
ATOM 688 C C . TRP A 1 85 ? -17.091 -0.981 2.351 1.00 72.75 85 TRP A C 1
ATOM 690 O O . TRP A 1 85 ? -17.855 -1.587 1.596 1.00 72.75 85 TRP A O 1
ATOM 700 N N . ALA A 1 86 ? -16.445 0.127 2.012 1.00 77.38 86 ALA A N 1
ATOM 701 C CA . ALA A 1 86 ? -16.560 0.775 0.718 1.00 77.38 86 ALA A CA 1
ATOM 702 C C . ALA A 1 86 ? -15.175 1.138 0.201 1.00 77.38 86 ALA A C 1
ATOM 704 O O . ALA A 1 86 ? -14.200 1.255 0.950 1.00 77.38 86 ALA A O 1
ATOM 705 N N . TRP A 1 87 ? -15.101 1.333 -1.108 1.00 78.88 87 TRP A N 1
ATOM 706 C CA . TRP A 1 87 ? -13.897 1.861 -1.708 1.00 78.88 87 TRP A CA 1
ATOM 707 C C . TRP A 1 87 ? -13.748 3.337 -1.347 1.00 78.88 87 TRP A C 1
ATOM 709 O O . TRP A 1 87 ? -14.641 4.149 -1.597 1.00 78.88 87 TRP A O 1
ATOM 719 N N . ARG A 1 88 ? -12.617 3.689 -0.740 1.00 79.06 88 ARG A N 1
ATOM 720 C CA . ARG A 1 88 ? -12.313 5.053 -0.322 1.00 79.06 88 ARG A CA 1
ATOM 721 C C . ARG A 1 88 ? -11.136 5.574 -1.131 1.00 79.06 88 ARG A C 1
ATOM 723 O O . ARG A 1 88 ? -10.062 4.990 -1.129 1.00 79.06 88 ARG A O 1
ATOM 730 N N . TRP A 1 89 ? -11.337 6.722 -1.769 1.00 75.69 89 TRP A N 1
ATOM 731 C CA . TRP A 1 89 ? -10.328 7.400 -2.594 1.00 75.69 89 TRP A CA 1
ATOM 732 C C . TRP A 1 89 ? -9.645 8.576 -1.876 1.00 75.69 89 TRP A C 1
ATOM 734 O O . TRP A 1 89 ? -8.945 9.375 -2.489 1.00 75.69 89 TRP A O 1
ATOM 744 N N . ARG A 1 90 ? -9.854 8.732 -0.562 1.00 74.69 90 ARG A N 1
ATOM 745 C CA . ARG A 1 90 ? -9.349 9.890 0.186 1.00 74.69 90 ARG A CA 1
ATOM 746 C C . ARG A 1 90 ? -7.949 9.622 0.731 1.00 74.69 90 ARG A C 1
ATOM 748 O O . ARG A 1 90 ? -7.816 8.934 1.745 1.00 74.69 90 ARG A O 1
ATOM 755 N N . MET A 1 91 ? -6.949 10.261 0.129 1.00 63.84 91 MET A N 1
ATOM 756 C CA . MET A 1 91 ? -5.567 10.299 0.617 1.00 63.84 91 MET A CA 1
ATOM 757 C C . MET A 1 91 ? -5.478 10.648 2.117 1.00 63.84 91 MET A C 1
ATOM 759 O O . MET A 1 91 ? -6.267 11.462 2.612 1.00 63.84 91 MET A O 1
ATOM 763 N N . PRO A 1 92 ? -4.543 10.041 2.868 1.00 65.56 92 PRO A N 1
ATOM 764 C CA . PRO A 1 92 ? -3.590 8.999 2.447 1.00 65.56 92 PRO A CA 1
ATOM 765 C C . PRO A 1 92 ? -4.185 7.575 2.406 1.00 65.56 92 PRO A C 1
ATOM 767 O O . PRO A 1 92 ? -3.497 6.617 2.086 1.00 65.56 92 PRO A O 1
ATOM 770 N N . TRP A 1 93 ? -5.477 7.421 2.692 1.00 67.62 93 TRP A N 1
ATOM 771 C CA . TRP A 1 93 ? -6.144 6.131 2.874 1.00 67.62 93 TRP A CA 1
ATOM 772 C C . TRP A 1 93 ? -6.911 5.718 1.614 1.00 67.62 93 TRP A C 1
ATOM 774 O O . TRP A 1 93 ? -8.145 5.746 1.596 1.00 67.62 93 TRP A O 1
ATOM 784 N N . ILE A 1 94 ? -6.178 5.379 0.554 1.00 74.06 94 ILE A N 1
ATOM 785 C CA . ILE A 1 94 ? -6.762 4.851 -0.687 1.00 74.06 94 ILE A CA 1
ATOM 786 C C . ILE A 1 94 ? -6.953 3.334 -0.543 1.00 74.06 94 ILE A C 1
ATOM 788 O O . ILE A 1 94 ? -6.028 2.644 -0.115 1.00 74.06 94 ILE A O 1
ATOM 792 N N . GLY A 1 95 ? -8.139 2.813 -0.879 1.00 78.31 95 GLY A N 1
ATOM 793 C CA . GLY A 1 95 ? -8.415 1.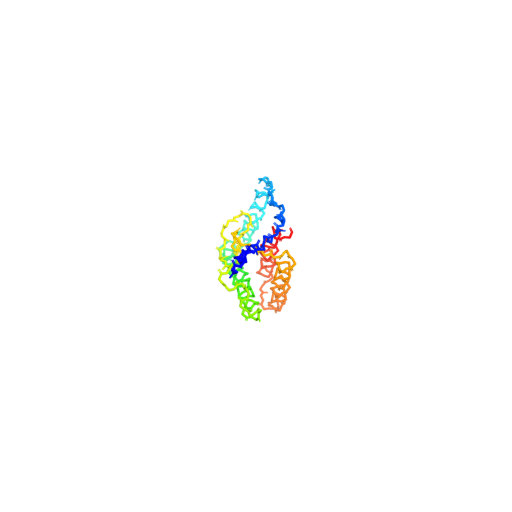373 -0.997 1.00 78.31 95 GLY A CA 1
ATOM 794 C C . GLY A 1 95 ? -9.745 0.913 -0.392 1.00 78.31 95 GLY A C 1
ATOM 795 O O . GLY A 1 95 ? -10.637 1.717 -0.111 1.00 78.31 95 GLY A O 1
ATOM 796 N N . TYR A 1 96 ? -9.877 -0.399 -0.181 1.00 75.62 96 TYR A N 1
ATOM 797 C CA . TYR A 1 96 ? -11.049 -1.012 0.450 1.00 75.62 96 TYR A CA 1
ATOM 798 C C . TYR A 1 96 ? -10.954 -0.907 1.979 1.00 75.62 96 TYR A C 1
ATOM 800 O O . TYR A 1 96 ? -10.150 -1.595 2.607 1.00 75.62 96 TYR A O 1
ATOM 808 N N . LEU A 1 97 ? -11.736 -0.003 2.575 1.00 76.31 97 LEU A N 1
ATOM 809 C CA . LEU A 1 97 ? -11.665 0.364 3.996 1.00 76.31 97 LEU A CA 1
ATOM 810 C C . LEU A 1 97 ? -13.066 0.380 4.634 1.00 76.31 97 LEU A C 1
ATOM 812 O O . LEU A 1 97 ? -14.067 0.518 3.919 1.00 76.31 97 LEU A O 1
ATOM 816 N N . PRO A 1 98 ? -13.166 0.272 5.974 1.00 73.50 98 PRO A N 1
ATOM 817 C CA . PRO A 1 98 ? -14.446 0.411 6.649 1.00 73.50 98 PRO A CA 1
ATOM 818 C C . PRO A 1 98 ? -14.974 1.841 6.499 1.00 73.50 98 PRO A C 1
ATOM 820 O O . PRO A 1 98 ? -14.201 2.808 6.452 1.00 73.50 98 PRO A O 1
ATOM 823 N N . LEU A 1 99 ? -16.299 1.991 6.432 1.00 70.62 99 LEU A N 1
ATOM 824 C CA . LEU A 1 99 ? -16.920 3.309 6.354 1.00 70.62 99 LEU A CA 1
ATOM 825 C C . LEU A 1 99 ? -16.602 4.120 7.625 1.00 70.62 99 LEU A C 1
ATOM 827 O O . LEU A 1 99 ? -16.695 3.599 8.736 1.00 70.62 99 LEU A O 1
ATOM 831 N N . PRO A 1 100 ? -16.298 5.424 7.496 1.00 62.62 100 PRO A N 1
ATOM 832 C CA . PRO A 1 100 ? -15.876 6.272 8.615 1.00 62.62 100 PRO A CA 1
ATOM 833 C C . PRO A 1 100 ? -16.959 6.491 9.681 1.00 62.62 100 PRO A C 1
ATOM 835 O O . PRO A 1 100 ? -16.655 6.989 10.759 1.00 62.62 100 PRO A O 1
ATOM 838 N N . GLN A 1 101 ? -18.214 6.161 9.376 1.00 59.28 101 GLN A N 1
ATOM 839 C CA . GLN A 1 101 ? -19.357 6.310 10.279 1.00 59.28 101 GLN A CA 1
ATOM 840 C C . GLN A 1 101 ? -19.552 5.093 11.195 1.00 59.28 101 GLN A C 1
ATOM 842 O O . GLN A 1 101 ? -20.498 5.068 11.976 1.00 59.28 101 GLN A O 1
ATOM 847 N N . GLN A 1 102 ? -18.701 4.067 11.088 1.00 65.94 102 GLN A N 1
ATOM 848 C CA . GLN A 1 102 ? -18.912 2.797 11.773 1.00 65.94 102 GLN A CA 1
ATOM 849 C C . GLN A 1 102 ? -17.774 2.457 12.727 1.00 65.94 102 GLN A C 1
ATOM 851 O O . GLN A 1 102 ? -16.592 2.528 12.391 1.00 65.94 102 GLN A O 1
ATOM 856 N N . PHE A 1 103 ? -18.162 2.062 13.937 1.00 65.88 103 PHE A N 1
ATOM 857 C CA . PHE A 1 103 ? -17.247 1.668 14.996 1.00 65.88 103 PHE A CA 1
ATOM 858 C C . PHE A 1 103 ? -16.861 0.199 14.817 1.00 65.88 103 PHE A C 1
ATOM 860 O O . PHE A 1 103 ? -17.702 -0.698 14.886 1.00 65.88 103 PHE A O 1
ATOM 867 N N . ILE A 1 104 ? -15.577 -0.039 14.558 1.00 71.19 104 ILE A N 1
ATOM 868 C CA . ILE A 1 104 ? -14.959 -1.364 14.487 1.00 71.19 104 ILE A CA 1
ATOM 869 C C . ILE A 1 104 ? -13.857 -1.417 15.541 1.00 71.19 104 ILE A C 1
ATOM 871 O O . ILE A 1 104 ? -13.145 -0.435 15.757 1.00 71.19 104 ILE A O 1
ATOM 875 N N . SER A 1 105 ? -13.723 -2.560 16.213 1.00 77.06 105 SER A N 1
ATOM 876 C CA . SER A 1 105 ? -12.657 -2.746 17.192 1.00 77.06 105 SER A CA 1
ATOM 877 C C . SER A 1 105 ? -11.292 -2.707 16.499 1.00 77.06 105 SER A C 1
ATOM 879 O O . SER A 1 105 ? -11.092 -3.321 15.448 1.00 77.06 105 SER A O 1
ATOM 881 N N . LEU A 1 106 ? -10.326 -2.009 17.106 1.00 77.31 106 LEU A N 1
ATOM 882 C CA . LEU A 1 106 ? -8.967 -1.902 16.564 1.00 77.31 106 LEU A CA 1
ATOM 883 C C . LEU A 1 106 ? -8.365 -3.293 16.315 1.00 77.31 106 LEU A C 1
ATOM 885 O O . LEU A 1 106 ? -7.825 -3.545 15.248 1.00 77.31 106 LEU A O 1
ATOM 889 N N . ARG A 1 107 ? -8.560 -4.229 17.256 1.00 80.12 107 ARG A N 1
ATOM 890 C CA . ARG A 1 107 ? -8.078 -5.617 17.147 1.00 80.12 107 ARG A CA 1
ATOM 891 C C . ARG A 1 107 ? -8.574 -6.315 15.880 1.00 80.12 107 ARG A C 1
ATOM 893 O O . ARG A 1 107 ? -7.815 -7.049 15.258 1.00 80.12 107 ARG A O 1
ATOM 900 N N . TYR A 1 108 ? -9.834 -6.103 15.508 1.00 79.62 108 TYR A N 1
ATOM 901 C CA . TYR A 1 108 ? -10.404 -6.693 14.300 1.00 79.62 108 TYR A CA 1
ATOM 902 C C . TYR A 1 108 ? -9.834 -6.038 13.038 1.00 79.62 108 TYR A C 1
ATOM 904 O O . TYR A 1 108 ? -9.436 -6.739 12.109 1.00 79.62 108 TYR A O 1
ATOM 912 N N . LEU A 1 109 ? -9.695 -4.707 13.038 1.00 79.81 109 LEU A N 1
ATOM 913 C CA . LEU A 1 109 ? -9.071 -3.979 11.933 1.00 79.81 109 LEU A CA 1
ATOM 914 C C . LEU A 1 109 ? -7.621 -4.427 11.705 1.00 79.81 109 LEU A C 1
ATOM 916 O O . LEU A 1 109 ? -7.258 -4.740 10.574 1.00 79.81 109 LEU A O 1
ATOM 920 N N . THR A 1 110 ? -6.811 -4.519 12.763 1.00 82.25 110 THR A N 1
ATOM 921 C CA . THR A 1 110 ? -5.410 -4.955 12.677 1.00 82.25 110 THR A CA 1
ATOM 922 C C . THR A 1 110 ? -5.296 -6.382 12.147 1.00 82.25 110 THR A C 1
ATOM 924 O O . THR A 1 110 ? -4.432 -6.645 11.318 1.00 82.25 110 THR A O 1
ATOM 927 N N . LYS A 1 111 ? -6.194 -7.294 12.552 1.00 85.44 111 LYS A N 1
ATOM 928 C CA . LYS A 1 111 ? -6.240 -8.661 12.006 1.00 85.44 111 LYS A CA 1
ATOM 929 C C . LYS A 1 111 ? -6.529 -8.669 10.506 1.00 85.44 111 LYS A C 1
ATOM 931 O O . LYS A 1 111 ? -5.795 -9.307 9.760 1.00 85.44 111 LYS A O 1
ATOM 936 N N . ILE A 1 112 ? -7.554 -7.943 10.049 1.00 83.88 112 ILE A N 1
ATOM 937 C CA . ILE A 1 112 ? -7.878 -7.864 8.612 1.00 83.88 112 ILE A CA 1
ATOM 938 C C . ILE A 1 112 ? -6.712 -7.268 7.830 1.00 83.88 112 ILE A C 1
ATOM 940 O O . ILE A 1 112 ? -6.361 -7.784 6.768 1.00 83.88 112 ILE A O 1
ATOM 944 N N . MET A 1 113 ? -6.115 -6.191 8.350 1.00 85.44 113 MET A N 1
ATOM 945 C CA . MET A 1 113 ? -4.961 -5.567 7.716 1.00 85.44 113 MET A CA 1
ATOM 946 C C . MET A 1 113 ? -3.819 -6.571 7.614 1.00 85.44 113 MET A C 1
ATOM 948 O O . MET A 1 113 ? -3.371 -6.802 6.501 1.00 85.44 113 MET A O 1
ATOM 952 N N . LEU A 1 114 ? -3.435 -7.244 8.704 1.00 88.31 114 LEU A N 1
ATOM 953 C CA . LEU A 1 114 ? -2.373 -8.256 8.719 1.00 88.31 114 LEU A CA 1
ATOM 954 C C . LEU A 1 114 ? -2.642 -9.414 7.749 1.00 88.31 114 LEU A C 1
ATOM 956 O O . LEU A 1 114 ? -1.760 -9.789 6.989 1.00 88.31 114 LEU A O 1
ATOM 960 N N . HIS A 1 115 ? -3.861 -9.951 7.692 1.00 89.00 115 HIS A N 1
ATOM 961 C CA . HIS A 1 115 ? -4.185 -10.983 6.701 1.00 89.00 115 HIS A CA 1
ATOM 962 C C . HIS A 1 115 ? -4.073 -10.454 5.269 1.00 89.00 115 HIS A C 1
ATOM 964 O O . HIS A 1 115 ? -3.504 -11.119 4.406 1.00 89.00 115 HIS A O 1
ATOM 970 N N . THR A 1 116 ? -4.555 -9.236 5.020 1.00 88.69 116 THR A N 1
ATOM 971 C CA . THR A 1 116 ? -4.432 -8.591 3.708 1.00 88.69 116 THR A CA 1
ATOM 972 C C . THR A 1 116 ? -2.966 -8.356 3.341 1.00 88.69 116 THR A C 1
ATOM 974 O O . THR A 1 116 ? -2.596 -8.571 2.187 1.00 88.69 116 THR A O 1
ATOM 977 N N . THR A 1 117 ? -2.116 -7.965 4.298 1.00 89.50 117 THR A N 1
ATOM 978 C CA . THR A 1 117 ? -0.678 -7.756 4.068 1.00 89.50 117 THR A CA 1
ATOM 979 C C . THR A 1 117 ? 0.003 -9.073 3.737 1.00 89.50 117 THR A C 1
ATOM 981 O O . THR A 1 117 ? 0.576 -9.213 2.660 1.00 89.50 117 THR A O 1
ATOM 984 N N . SER A 1 118 ? -0.132 -10.064 4.618 1.00 91.44 118 SER A N 1
ATOM 985 C CA . SER A 1 118 ? 0.567 -11.337 4.516 1.00 91.44 118 SER A CA 1
ATOM 986 C C . SER A 1 118 ? 0.150 -12.105 3.271 1.00 91.44 118 SER A C 1
ATOM 988 O O . SER A 1 118 ? 1.014 -12.576 2.540 1.00 91.44 118 SER A O 1
ATOM 990 N N . ILE A 1 119 ? -1.151 -12.192 2.977 1.00 93.00 119 ILE A N 1
ATOM 991 C CA . ILE A 1 119 ? -1.633 -12.941 1.808 1.00 93.00 119 ILE A CA 1
ATOM 992 C C . ILE A 1 119 ? -1.186 -12.260 0.513 1.00 93.00 119 ILE A C 1
ATOM 994 O O . ILE A 1 119 ? -0.688 -12.934 -0.383 1.00 93.00 119 ILE A O 1
ATOM 998 N N . THR A 1 120 ? -1.307 -10.932 0.412 1.00 91.88 120 THR A N 1
ATOM 999 C CA . THR A 1 120 ? -0.859 -10.216 -0.795 1.00 91.88 120 THR A CA 1
ATOM 1000 C C . THR A 1 120 ? 0.650 -10.355 -0.985 1.00 91.88 120 THR A C 1
ATOM 1002 O O . THR A 1 120 ? 1.100 -10.597 -2.100 1.00 91.88 120 THR A O 1
ATOM 1005 N N . PHE A 1 121 ? 1.434 -10.249 0.091 1.00 92.50 121 PHE A N 1
ATOM 1006 C CA . PHE A 1 121 ? 2.885 -10.417 0.033 1.00 92.50 121 PHE A CA 1
ATOM 1007 C C . PHE A 1 121 ? 3.282 -11.832 -0.410 1.00 92.50 121 PHE A C 1
ATOM 1009 O O . PHE A 1 121 ? 4.132 -11.984 -1.284 1.00 92.50 121 PHE A O 1
ATOM 1016 N N . LEU A 1 122 ? 2.613 -12.864 0.115 1.00 94.62 122 LEU A N 1
ATOM 1017 C CA . LEU A 1 122 ? 2.810 -14.248 -0.326 1.00 94.62 122 LEU A CA 1
ATOM 1018 C C . LEU A 1 122 ? 2.461 -14.435 -1.806 1.00 94.62 122 LEU A C 1
ATOM 1020 O O . LEU A 1 122 ? 3.206 -15.094 -2.523 1.00 94.62 122 LEU A O 1
ATOM 1024 N N . VAL A 1 123 ? 1.376 -13.823 -2.287 1.00 93.25 123 VAL A N 1
ATOM 1025 C CA . VAL A 1 123 ? 1.012 -13.873 -3.712 1.00 93.25 123 VAL A CA 1
ATOM 1026 C C . VAL A 1 123 ? 2.100 -13.232 -4.577 1.00 93.25 123 VAL A C 1
ATOM 1028 O O . VAL A 1 123 ? 2.480 -13.812 -5.589 1.00 93.25 123 VAL A O 1
ATOM 1031 N N . ILE A 1 124 ? 2.654 -12.084 -4.172 1.00 92.75 124 ILE A N 1
ATOM 1032 C CA . ILE A 1 124 ? 3.760 -11.437 -4.901 1.00 92.75 124 ILE A CA 1
ATOM 1033 C C . ILE A 1 124 ? 4.997 -12.347 -4.938 1.00 92.75 124 ILE A C 1
ATOM 1035 O O . ILE A 1 124 ? 5.610 -12.486 -5.994 1.00 92.75 124 ILE A O 1
ATOM 1039 N N . LEU A 1 125 ? 5.343 -13.000 -3.822 1.00 92.88 125 LEU A N 1
ATOM 1040 C CA . LEU A 1 125 ? 6.463 -13.947 -3.769 1.00 92.88 125 LEU A CA 1
ATOM 1041 C C . LEU A 1 125 ? 6.255 -15.148 -4.694 1.00 92.88 125 LEU A C 1
ATOM 1043 O O . LEU A 1 125 ? 7.188 -15.553 -5.381 1.00 92.88 125 LEU A O 1
ATOM 1047 N N . ILE A 1 126 ? 5.038 -15.690 -4.747 1.00 94.44 126 ILE A N 1
ATOM 1048 C CA . ILE A 1 126 ? 4.701 -16.802 -5.643 1.00 94.44 126 ILE A CA 1
ATOM 1049 C C . ILE A 1 126 ? 4.798 -16.368 -7.104 1.00 94.44 126 ILE A C 1
ATOM 1051 O O . ILE A 1 126 ? 5.280 -17.134 -7.925 1.00 94.44 126 ILE A O 1
ATOM 1055 N N . LEU A 1 127 ? 4.378 -15.149 -7.445 1.00 91.69 127 LEU A N 1
ATOM 1056 C CA . LEU A 1 127 ? 4.453 -14.650 -8.820 1.00 91.69 127 LEU A CA 1
ATOM 1057 C C . LEU A 1 127 ? 5.872 -14.218 -9.235 1.00 91.69 127 LEU A C 1
ATOM 1059 O O . LEU A 1 127 ? 6.121 -14.021 -10.423 1.00 91.69 127 LEU A O 1
ATOM 1063 N N . CYS A 1 128 ? 6.801 -14.089 -8.283 1.00 92.00 128 CYS A N 1
ATOM 1064 C CA . CYS A 1 128 ? 8.165 -13.608 -8.508 1.00 92.00 128 CYS A CA 1
ATOM 1065 C C . CYS A 1 128 ? 8.925 -14.344 -9.633 1.00 92.00 128 CYS A C 1
ATOM 1067 O O . CYS A 1 128 ? 9.517 -13.658 -10.461 1.00 92.00 128 CYS A O 1
ATOM 1069 N N . PRO A 1 129 ? 8.876 -15.689 -9.755 1.00 93.56 129 PRO A N 1
ATOM 1070 C CA . PRO A 1 129 ? 9.587 -16.404 -10.819 1.00 93.56 129 PRO A CA 1
ATOM 1071 C C . PRO A 1 129 ? 9.051 -16.138 -12.233 1.00 93.56 129 PRO A C 1
ATOM 1073 O O . PRO A 1 129 ? 9.773 -16.346 -13.203 1.00 93.56 129 PRO A O 1
ATOM 1076 N N . TRP A 1 130 ? 7.789 -15.713 -12.362 1.00 93.62 130 TRP A N 1
ATOM 1077 C CA . TRP A 1 130 ? 7.128 -15.497 -13.657 1.00 93.62 130 TRP A CA 1
ATOM 1078 C C . TRP A 1 130 ? 7.137 -14.040 -14.112 1.00 93.62 130 TRP A C 1
ATOM 1080 O O . TRP A 1 130 ? 6.911 -13.759 -15.288 1.00 93.62 130 TRP A O 1
ATOM 1090 N N . LEU A 1 131 ? 7.347 -13.104 -13.189 1.00 91.38 131 LEU A N 1
ATOM 1091 C CA . LEU A 1 131 ? 7.289 -11.675 -13.463 1.00 91.38 131 LEU A CA 1
ATOM 1092 C C . LEU A 1 131 ? 8.700 -11.115 -13.693 1.00 91.38 131 LEU A C 1
ATOM 1094 O O . LEU A 1 131 ? 9.639 -11.508 -13.001 1.00 91.38 131 LEU A O 1
ATOM 1098 N N . PRO A 1 132 ? 8.864 -10.141 -14.605 1.00 91.38 132 PRO A N 1
ATOM 1099 C CA . PRO A 1 132 ? 10.122 -9.417 -14.722 1.00 91.38 132 PRO A CA 1
ATOM 1100 C C . PRO A 1 132 ? 10.432 -8.679 -13.413 1.00 91.38 132 PRO A C 1
ATOM 1102 O O . PRO A 1 132 ? 9.526 -8.192 -12.729 1.00 91.38 132 PRO A O 1
ATOM 1105 N N . LEU A 1 133 ? 11.724 -8.567 -13.086 1.00 90.25 133 LEU A N 1
ATOM 1106 C CA . LEU A 1 133 ? 12.206 -7.997 -11.820 1.00 90.25 133 LEU A CA 1
ATOM 1107 C C . LEU A 1 133 ? 11.654 -6.589 -11.547 1.00 90.25 133 LEU A C 1
ATOM 1109 O O . LEU A 1 133 ? 11.345 -6.226 -10.419 1.00 90.25 133 LEU A O 1
ATOM 1113 N N . GLU A 1 134 ? 11.497 -5.783 -12.585 1.00 89.88 134 GLU A N 1
ATOM 1114 C CA . GLU A 1 134 ? 10.990 -4.419 -12.452 1.00 89.88 134 GLU A CA 1
ATOM 1115 C C . GLU A 1 134 ? 9.535 -4.397 -12.001 1.00 89.88 134 GLU A C 1
ATOM 1117 O O . GLU A 1 134 ? 9.164 -3.631 -11.113 1.00 89.88 134 GLU A O 1
ATOM 1122 N N . LEU A 1 135 ? 8.717 -5.291 -12.560 1.00 90.56 135 LEU A N 1
ATOM 1123 C CA . LEU A 1 135 ? 7.308 -5.402 -12.218 1.00 90.56 135 LEU A CA 1
ATOM 1124 C C . LEU A 1 135 ? 7.126 -5.987 -10.813 1.00 90.56 135 LEU A C 1
ATOM 1126 O O . LEU A 1 135 ? 6.223 -5.571 -10.087 1.00 90.56 135 LEU A O 1
ATOM 1130 N N . THR A 1 136 ? 7.985 -6.918 -10.383 1.00 93.00 136 THR A N 1
ATOM 1131 C CA . THR A 1 136 ? 7.947 -7.432 -9.003 1.00 93.00 136 THR A CA 1
ATOM 1132 C C . THR A 1 136 ? 8.305 -6.346 -7.993 1.00 93.00 136 THR A C 1
ATOM 1134 O O . THR A 1 136 ? 7.567 -6.165 -7.023 1.00 93.00 136 THR A O 1
ATOM 1137 N N . LEU A 1 137 ? 9.359 -5.562 -8.243 1.00 92.38 137 LEU A N 1
ATOM 1138 C CA . LEU A 1 137 ? 9.742 -4.430 -7.392 1.00 92.38 137 LEU A CA 1
ATOM 1139 C C . LEU A 1 137 ? 8.629 -3.386 -7.297 1.00 92.38 137 LEU A C 1
ATOM 1141 O O . LEU A 1 137 ? 8.319 -2.908 -6.204 1.00 92.38 137 LEU A O 1
ATOM 1145 N N . LEU A 1 138 ? 7.980 -3.074 -8.418 1.00 92.81 138 LEU A N 1
ATOM 1146 C CA . LEU A 1 138 ? 6.869 -2.130 -8.455 1.00 92.81 138 LEU A CA 1
ATOM 1147 C C . LEU A 1 138 ? 5.656 -2.647 -7.667 1.00 92.81 138 LEU A C 1
ATOM 1149 O O . LEU A 1 138 ? 5.051 -1.895 -6.903 1.00 92.81 138 LEU A O 1
ATOM 1153 N N . ASN A 1 139 ? 5.338 -3.941 -7.777 1.00 92.75 139 ASN A N 1
ATOM 1154 C CA . ASN A 1 139 ? 4.294 -4.581 -6.973 1.00 92.75 139 ASN A CA 1
ATOM 1155 C C . ASN A 1 139 ? 4.596 -4.501 -5.472 1.00 92.75 139 ASN A C 1
ATOM 1157 O O . ASN A 1 139 ? 3.710 -4.151 -4.690 1.00 92.75 139 ASN A O 1
ATOM 1161 N N . VAL A 1 140 ? 5.838 -4.779 -5.063 1.00 92.94 140 VAL A N 1
ATOM 1162 C CA . VAL A 1 140 ? 6.267 -4.657 -3.660 1.00 92.94 140 VAL A CA 1
ATOM 1163 C C . VAL A 1 140 ? 6.169 -3.208 -3.189 1.00 92.94 140 VAL A C 1
ATOM 1165 O O . VAL A 1 140 ? 5.617 -2.953 -2.118 1.00 92.94 140 VAL A O 1
ATOM 1168 N N . PHE A 1 141 ? 6.639 -2.252 -3.995 1.00 93.38 141 PHE A N 1
ATOM 1169 C CA . PHE A 1 141 ? 6.549 -0.831 -3.673 1.00 93.38 141 PHE A CA 1
ATOM 1170 C C . PHE A 1 141 ? 5.095 -0.403 -3.459 1.00 93.38 141 PHE A C 1
ATOM 1172 O O . PHE A 1 141 ? 4.769 0.103 -2.389 1.00 93.38 141 PHE A O 1
ATOM 1179 N N . TRP A 1 142 ? 4.200 -0.665 -4.418 1.00 90.50 142 TRP A N 1
ATOM 1180 C CA . TRP A 1 142 ? 2.781 -0.305 -4.308 1.00 90.50 142 TRP A CA 1
ATOM 1181 C C . TRP A 1 142 ? 2.074 -1.023 -3.157 1.00 90.50 142 TRP A C 1
ATOM 1183 O O . TRP A 1 142 ? 1.203 -0.440 -2.503 1.00 90.50 142 TRP A O 1
ATOM 1193 N N . HIS A 1 143 ? 2.470 -2.263 -2.863 1.00 91.12 143 HIS A N 1
ATOM 1194 C CA . HIS A 1 143 ? 1.973 -3.002 -1.710 1.00 91.12 143 HIS A CA 1
ATOM 1195 C C . HIS A 1 143 ? 2.326 -2.302 -0.390 1.00 91.12 143 HIS A C 1
ATOM 1197 O O . HIS A 1 143 ? 1.430 -2.013 0.406 1.00 91.12 143 HIS A O 1
ATOM 1203 N N . LEU A 1 144 ? 3.608 -1.985 -0.180 1.00 89.44 144 LEU A N 1
ATOM 1204 C CA . LEU A 1 144 ? 4.094 -1.292 1.018 1.00 89.44 144 LEU A CA 1
ATOM 1205 C C . LEU A 1 144 ? 3.546 0.133 1.112 1.00 89.44 144 LEU A C 1
ATOM 1207 O O . LEU A 1 144 ? 3.177 0.592 2.194 1.00 89.44 144 LEU A O 1
ATOM 1211 N N . TRP A 1 145 ? 3.432 0.804 -0.032 1.00 88.62 145 TRP A N 1
ATOM 1212 C CA . TRP A 1 145 ? 2.884 2.144 -0.160 1.00 88.62 145 TRP A CA 1
ATOM 1213 C C . TRP A 1 145 ? 1.479 2.239 0.427 1.00 88.62 145 TRP A C 1
ATOM 1215 O O . TRP A 1 145 ? 1.222 3.015 1.344 1.00 88.62 145 TRP A O 1
ATOM 1225 N N . LEU A 1 146 ? 0.568 1.390 -0.052 1.00 83.19 146 LEU A N 1
ATOM 1226 C CA . LEU A 1 146 ? -0.818 1.348 0.418 1.00 83.19 146 LEU A CA 1
ATOM 1227 C C . LEU A 1 146 ? -0.937 0.915 1.882 1.00 83.19 146 LEU A C 1
ATOM 1229 O O . LEU A 1 146 ? -1.948 1.211 2.529 1.00 83.19 146 LEU A O 1
ATOM 1233 N N . LEU A 1 147 ? 0.078 0.218 2.393 1.00 82.56 147 LEU A N 1
ATOM 1234 C CA . LEU A 1 147 ? 0.140 -0.263 3.760 1.00 82.56 147 LEU A CA 1
ATOM 1235 C C . LEU A 1 147 ? 0.557 0.805 4.766 1.00 82.56 147 LEU A C 1
ATOM 1237 O O . LEU A 1 147 ? -0.040 0.895 5.833 1.00 82.56 147 LEU A O 1
ATOM 1241 N N . SER A 1 148 ? 1.572 1.596 4.421 1.00 76.94 148 SER A N 1
ATOM 1242 C CA . SER A 1 148 ? 2.232 2.553 5.313 1.00 76.94 148 SER A CA 1
ATOM 1243 C C . SER A 1 148 ? 1.282 3.476 6.086 1.00 76.94 148 SER A C 1
ATOM 1245 O O . SER A 1 148 ? 1.457 3.592 7.295 1.00 76.94 148 SER A O 1
ATOM 1247 N N . PRO A 1 149 ? 0.248 4.096 5.483 1.00 69.25 149 PRO A N 1
ATOM 1248 C CA . PRO A 1 149 ? -0.631 4.977 6.240 1.00 69.25 149 PRO A CA 1
ATOM 1249 C C . PRO A 1 149 ? -1.570 4.218 7.180 1.00 69.25 149 PRO A C 1
ATOM 1251 O O . PRO A 1 149 ? -2.242 4.874 7.965 1.00 69.25 149 PRO A O 1
ATOM 1254 N N . ARG A 1 150 ? -1.664 2.882 7.075 1.00 71.12 150 ARG A N 1
ATOM 1255 C CA . ARG A 1 150 ? -2.651 2.045 7.771 1.00 71.12 150 ARG A CA 1
ATOM 1256 C C . ARG A 1 150 ? -2.190 1.463 9.104 1.00 71.12 150 ARG A C 1
ATOM 1258 O O . ARG A 1 150 ? -3.043 0.930 9.816 1.00 71.12 150 ARG A O 1
ATOM 1265 N N . TRP A 1 151 ? -0.902 1.579 9.419 1.00 58.84 151 TRP A N 1
ATOM 1266 C CA . TRP A 1 151 ? -0.281 1.091 10.652 1.00 58.84 151 TRP A CA 1
ATOM 1267 C C . TRP A 1 151 ? 0.101 2.231 11.592 1.00 58.84 151 TRP A C 1
ATOM 1269 O O . TRP A 1 151 ? 0.403 3.339 11.095 1.00 58.84 151 TRP A O 1
#

Foldseek 3Di:
DDDPPPPPPPPPPPPDDPPDDDDDDPVVLVVLVVVVVVLLVVLCVVPPPVSVVLLVVLLVVLLVLLVVLLVVVDVVVPDPQPPQWDQDCDPPQGHIDGDPVDDDDPVVLVVSLVSSLVVQVVVLVVCVVVDDPSSSVSNVVSSVSNNVVSD

Sequence (151 aa):
MSTIRNEQMERTFYHYQLLKRVRLAKPFIIAFSTLAALCIAVALYQHSLLGIGYVAASCVLIAWLHYVIGRSIFIVDRYTYKGRWAWRWRMPWIGYLPLPQQFISLRYLTKIMLHTTSITFLVILILCPWLPLELTLLNVFWHLWLLSPRW

Radius of gyration: 21.46 Å; chains: 1; bounding box: 68×35×67 Å

pLDDT: mean 79.04, std 14.09, range [41.38, 94.62]

Secondary structure (DSSP, 8-state):
-------------------------HHHHHHHHHHHHHHHHHHHHHHHHHHHHHHHHHHHHHHHHHHHHHHHHHHHTTTTTTT-EEEEEETTEEEEEE-TTS---HHHHHHHHHHHHHHHHHHHHHHTTTS-HHHHHHHHHHHHHHHGGG-